Protein AF-A0A7S1GFR8-F1 (afdb_monomer_lite)

pLDDT: mean 93.02, std 10.84, range [37.53, 98.62]

Secondary structure (DSSP, 8-state):
----EETT--TTPEE--TTTS-HHHHHHHHTTT-SEEEE----SSSTTHHHHHHHHHHHHHHHHHTT-SEEEE----HHHHHHHTT-HHHHHHHHHHHHHHHHHHHHH---S--

Organism: Cyclophora tenuis (NCBI:txid216820)

Foldseek 3Di:
DDAAEDCCCPPNHHHDNQVPDQLQQVLLVRLQVPQEEEDPFADFQDPCRLSRLLSLLSSLNNNLNNVHQYYHYDADDPVVLVVCVVPPRCPSNNNSRVNNVVSNCVSHVPPDDD

Radius of gyration: 14.51 Å; chains: 1; bounding box: 37×29×42 Å

InterPro domains:
  IPR016040 NAD(P)-binding domain [PF13460] (21-103)
  IPR036291 NAD(P)-binding domain superfamily [SSF51735] (2-107)

Sequence (114 aa):
DVVATSRDGRDGTVAFDVTKVNVASTVQDLAKDCSAVVSTIGTIGTPEDTTINGASALAANGAKAAGVKHFVYISVAPEVREWAKDFEFLQNYMEGKVFSEKSIATYFSGGSDD

Structure (mmCIF, N/CA/C/O backbone):
data_AF-A0A7S1GFR8-F1
#
_entry.id   AF-A0A7S1GFR8-F1
#
loop_
_atom_site.group_PDB
_atom_site.id
_atom_site.type_symbol
_atom_site.label_atom_id
_atom_site.label_alt_id
_atom_site.label_comp_id
_atom_site.label_asym_id
_atom_site.label_entity_id
_atom_site.label_seq_id
_atom_site.pdbx_PDB_ins_code
_atom_site.Cartn_x
_atom_site.Cartn_y
_atom_site.Cartn_z
_atom_site.occupancy
_atom_site.B_iso_or_equiv
_atom_site.auth_seq_id
_atom_site.auth_comp_id
_atom_site.auth_asym_id
_atom_site.auth_atom_id
_atom_site.pdbx_PDB_model_num
ATOM 1 N N . ASP A 1 1 ? -18.311 -4.658 8.843 1.00 78.19 1 ASP A N 1
ATOM 2 C CA . ASP A 1 1 ? -18.473 -4.014 7.526 1.00 78.19 1 ASP A CA 1
ATOM 3 C C . ASP A 1 1 ? -17.236 -4.191 6.670 1.00 78.19 1 ASP A C 1
ATOM 5 O O . ASP A 1 1 ? -16.179 -4.514 7.202 1.00 78.19 1 ASP A O 1
ATOM 9 N N . VAL A 1 2 ? -17.387 -4.056 5.352 1.00 91.81 2 VAL A N 1
ATOM 10 C CA . VAL A 1 2 ? -16.293 -4.170 4.380 1.00 91.81 2 VAL A CA 1
ATOM 11 C C . VAL A 1 2 ? -16.133 -2.826 3.686 1.00 91.81 2 VAL A C 1
ATOM 13 O O . VAL A 1 2 ? -17.089 -2.314 3.109 1.00 91.81 2 VAL A O 1
ATOM 16 N N . VAL A 1 3 ? -14.917 -2.283 3.720 1.00 96.44 3 VAL A N 1
ATOM 17 C CA . VAL A 1 3 ? -14.517 -1.119 2.926 1.00 96.44 3 VAL A CA 1
ATOM 18 C C . VAL A 1 3 ? -13.611 -1.618 1.810 1.00 96.44 3 VAL A C 1
ATOM 20 O O . VAL A 1 3 ? -12.585 -2.243 2.069 1.00 96.44 3 VAL A O 1
ATOM 23 N N . ALA A 1 4 ? -13.996 -1.359 0.565 1.00 96.94 4 ALA A N 1
ATOM 24 C CA . ALA A 1 4 ? -13.203 -1.704 -0.605 1.00 96.94 4 ALA A CA 1
ATOM 25 C C . ALA A 1 4 ? -12.751 -0.427 -1.314 1.00 96.94 4 ALA A C 1
ATOM 27 O O . ALA A 1 4 ? -13.504 0.546 -1.389 1.00 96.94 4 ALA A O 1
ATOM 28 N N . THR A 1 5 ? -11.531 -0.434 -1.844 1.00 97.19 5 THR A N 1
ATOM 29 C CA . THR A 1 5 ? -10.960 0.697 -2.576 1.00 97.19 5 THR A CA 1
ATOM 30 C C . THR A 1 5 ? -10.493 0.273 -3.964 1.00 97.19 5 THR A C 1
ATOM 32 O O . THR A 1 5 ? -10.167 -0.888 -4.208 1.00 97.19 5 THR A O 1
ATOM 35 N N . SER A 1 6 ? -10.468 1.222 -4.893 1.00 95.94 6 SER A N 1
ATOM 36 C CA . SER A 1 6 ? -9.800 1.088 -6.190 1.00 95.94 6 SER A CA 1
ATOM 37 C C . SER A 1 6 ? -9.229 2.442 -6.591 1.00 95.94 6 SER A C 1
ATOM 39 O O . SER A 1 6 ? -9.616 3.462 -6.022 1.00 95.94 6 SER A O 1
ATOM 41 N N . ARG A 1 7 ? -8.320 2.483 -7.572 1.00 95.31 7 ARG A N 1
ATOM 42 C CA . ARG A 1 7 ? -7.642 3.730 -7.968 1.00 95.31 7 ARG A CA 1
ATOM 43 C C . ARG A 1 7 ? -8.621 4.884 -8.217 1.00 95.31 7 ARG A C 1
ATOM 45 O O . ARG A 1 7 ? -8.363 6.003 -7.796 1.00 95.31 7 ARG A O 1
ATOM 52 N N . ASP A 1 8 ? -9.738 4.612 -8.883 1.00 95.38 8 ASP A N 1
ATOM 53 C CA . ASP A 1 8 ? -10.724 5.612 -9.300 1.00 95.38 8 ASP A CA 1
ATOM 54 C C . ASP A 1 8 ? -12.148 5.367 -8.772 1.00 95.38 8 ASP A C 1
ATOM 56 O O . ASP A 1 8 ? -13.074 6.058 -9.189 1.00 95.38 8 ASP A O 1
ATOM 60 N N . GLY A 1 9 ? -12.328 4.447 -7.819 1.00 93.19 9 GLY A N 1
ATOM 61 C CA . GLY A 1 9 ? -13.595 4.269 -7.098 1.00 93.19 9 GLY A CA 1
ATOM 62 C C . GLY A 1 9 ? -14.701 3.578 -7.904 1.00 93.19 9 GLY A C 1
ATOM 63 O O . GLY A 1 9 ? -15.866 3.964 -7.828 1.00 93.19 9 GLY A O 1
ATOM 64 N N . ARG A 1 10 ? -14.353 2.576 -8.718 1.00 91.56 10 ARG A N 1
ATOM 65 C CA . ARG A 1 10 ? -15.322 1.810 -9.526 1.00 91.56 10 ARG A CA 1
ATOM 66 C C . ARG A 1 10 ? -16.037 0.734 -8.715 1.00 91.56 10 ARG A C 1
ATOM 68 O O . ARG A 1 10 ? -15.550 0.318 -7.668 1.00 91.56 10 ARG A O 1
ATOM 75 N N . ASP A 1 11 ? -17.189 0.288 -9.208 1.00 91.31 11 ASP A N 1
ATOM 76 C CA . ASP A 1 11 ? -17.927 -0.876 -8.692 1.00 91.31 11 ASP A CA 1
ATOM 77 C C . ASP A 1 11 ? -18.224 -0.818 -7.181 1.00 91.31 11 ASP A C 1
ATOM 79 O O . ASP A 1 11 ? -18.135 -1.811 -6.464 1.00 91.31 11 ASP A O 1
ATOM 83 N N . GLY A 1 12 ? -18.571 0.376 -6.684 1.00 91.12 12 GLY A N 1
ATOM 84 C CA . GLY A 1 12 ? -18.917 0.597 -5.276 1.00 91.12 12 GLY A CA 1
ATOM 85 C C . GLY A 1 12 ? -17.717 0.732 -4.333 1.00 91.12 12 GLY A C 1
ATOM 86 O O . GLY A 1 12 ? -17.901 0.753 -3.118 1.00 91.12 12 GLY A O 1
ATOM 87 N N . THR A 1 13 ? -16.499 0.836 -4.869 1.00 96.38 13 THR A N 1
ATOM 88 C CA . THR A 1 13 ? -15.288 1.081 -4.077 1.00 96.38 13 THR A CA 1
ATOM 89 C C . THR A 1 13 ? -15.042 2.572 -3.838 1.00 96.38 13 THR A C 1
ATOM 91 O O . THR A 1 13 ? -15.434 3.429 -4.628 1.00 96.38 13 THR A O 1
ATOM 94 N N . VAL A 1 14 ? -14.339 2.897 -2.755 1.00 96.81 14 VAL A N 1
ATOM 95 C CA . VAL A 1 14 ? -13.835 4.250 -2.497 1.00 96.81 14 VAL A CA 1
ATOM 96 C C . VAL A 1 14 ? -12.616 4.518 -3.385 1.00 96.81 14 VAL A C 1
ATOM 98 O O . VAL A 1 14 ? -11.720 3.677 -3.492 1.00 96.81 14 VAL A O 1
ATOM 101 N N . ALA A 1 15 ? -12.563 5.692 -4.018 1.00 97.62 15 ALA A N 1
ATOM 102 C CA . ALA A 1 15 ? -11.410 6.097 -4.817 1.00 97.62 15 ALA A CA 1
ATOM 103 C C . ALA A 1 15 ? -10.159 6.271 -3.940 1.00 97.62 15 ALA A C 1
ATOM 105 O O . ALA A 1 15 ? -10.175 6.991 -2.942 1.00 97.62 15 ALA A O 1
ATOM 106 N N . PHE A 1 16 ? -9.072 5.615 -4.332 1.00 97.75 16 PHE A N 1
ATOM 107 C CA . PHE A 1 16 ? -7.815 5.571 -3.599 1.00 97.75 16 PHE A CA 1
ATOM 108 C C . PHE A 1 16 ? -6.635 5.497 -4.571 1.00 97.75 16 PHE A C 1
ATOM 110 O O . PHE A 1 16 ? -6.072 4.434 -4.843 1.00 97.75 16 PHE A O 1
ATOM 117 N N . ASP A 1 17 ? -6.277 6.652 -5.128 1.00 97.38 17 ASP A N 1
ATOM 118 C CA . ASP A 1 17 ? -5.102 6.789 -5.981 1.00 97.38 17 ASP A CA 1
ATOM 119 C C . ASP A 1 17 ? -3.873 7.102 -5.126 1.00 97.38 17 ASP A C 1
ATOM 121 O O . ASP A 1 17 ? -3.677 8.231 -4.670 1.00 97.38 17 ASP A O 1
ATOM 125 N N . VAL A 1 18 ? -3.044 6.085 -4.896 1.00 97.62 18 VAL A N 1
ATOM 126 C CA . VAL A 1 18 ? -1.868 6.156 -4.016 1.00 97.62 18 VAL A CA 1
ATOM 127 C C . VAL A 1 18 ? -0.817 7.176 -4.458 1.00 97.62 18 VAL A C 1
ATOM 129 O O . VAL A 1 18 ? 0.038 7.537 -3.657 1.00 97.62 18 VAL A O 1
ATOM 132 N N . THR A 1 19 ? -0.877 7.662 -5.701 1.00 96.56 19 THR A N 1
ATOM 133 C CA . THR A 1 19 ? 0.018 8.719 -6.199 1.00 96.56 19 THR A CA 1
ATOM 134 C C . THR A 1 19 ? -0.501 10.128 -5.898 1.00 96.56 19 THR A C 1
ATOM 136 O O . THR A 1 19 ? 0.230 11.102 -6.060 1.00 96.56 19 THR A O 1
ATOM 139 N N . LYS A 1 20 ? -1.756 10.257 -5.445 1.00 97.06 20 LYS A N 1
ATOM 140 C CA . LYS A 1 20 ? -2.439 11.546 -5.233 1.00 97.06 20 LYS A CA 1
ATOM 141 C C . LYS A 1 20 ? -2.879 11.792 -3.797 1.00 97.06 20 LYS A C 1
ATOM 143 O O . LYS A 1 20 ? -3.228 12.921 -3.460 1.00 97.06 20 LYS A O 1
ATOM 148 N N . VAL A 1 21 ? -2.901 10.758 -2.961 1.00 96.81 21 VAL A N 1
ATOM 149 C CA . VAL A 1 21 ? -3.367 10.846 -1.571 1.00 96.81 21 VAL A CA 1
ATOM 150 C C . VAL A 1 21 ? -2.230 10.622 -0.583 1.00 96.81 21 VAL A C 1
ATOM 152 O O . VAL A 1 21 ? -1.223 9.986 -0.891 1.00 96.81 21 VAL A O 1
ATOM 155 N N . ASN A 1 22 ? -2.417 11.084 0.654 1.00 98.06 22 ASN A N 1
ATOM 156 C CA . ASN A 1 22 ? -1.586 10.636 1.764 1.00 98.06 22 ASN A CA 1
ATOM 157 C C . ASN A 1 22 ? -2.054 9.242 2.205 1.00 98.06 22 ASN A C 1
ATOM 159 O O . ASN A 1 22 ? -2.996 9.094 2.980 1.00 98.06 22 ASN A O 1
ATOM 163 N N . VAL A 1 23 ? -1.381 8.218 1.679 1.00 98.44 23 VAL A N 1
ATOM 164 C CA . VAL A 1 23 ? -1.735 6.803 1.852 1.00 98.44 23 VAL A CA 1
ATOM 165 C C . VAL A 1 23 ? -1.927 6.430 3.325 1.00 98.44 23 VAL A C 1
ATOM 167 O O . VAL A 1 23 ? -2.922 5.796 3.662 1.00 98.44 23 VAL A O 1
ATOM 170 N N . ALA A 1 24 ? -1.018 6.844 4.213 1.00 98.50 24 ALA A N 1
ATOM 171 C CA . ALA A 1 24 ? -1.074 6.455 5.620 1.00 98.50 24 ALA A CA 1
ATOM 172 C C . ALA A 1 24 ? -2.285 7.064 6.341 1.00 98.50 24 ALA A C 1
ATOM 174 O O . ALA A 1 24 ? -3.041 6.328 6.972 1.00 98.50 24 ALA A O 1
ATOM 175 N N . SER A 1 25 ? -2.513 8.377 6.218 1.00 98.56 25 SER A N 1
ATOM 176 C CA . SER A 1 25 ? -3.653 9.022 6.886 1.00 98.56 25 SER A CA 1
ATOM 177 C C . SER A 1 25 ? -4.987 8.554 6.307 1.00 98.56 25 SER A C 1
ATOM 179 O O . SER A 1 25 ? -5.920 8.272 7.051 1.00 98.56 25 SER A O 1
ATOM 181 N N . THR A 1 26 ? -5.073 8.401 4.982 1.00 98.44 26 THR A N 1
ATOM 182 C CA . THR A 1 26 ? -6.296 7.921 4.333 1.00 98.44 26 THR A CA 1
ATOM 183 C C . THR A 1 26 ? -6.623 6.487 4.749 1.00 98.44 26 THR A C 1
ATOM 185 O O . THR A 1 26 ? -7.776 6.197 5.053 1.00 98.44 26 THR A O 1
ATOM 188 N N . VAL A 1 27 ? -5.632 5.590 4.823 1.00 98.44 27 VAL A N 1
ATOM 189 C CA . VAL A 1 27 ? -5.869 4.217 5.299 1.00 98.44 27 VAL A CA 1
ATOM 190 C C . VAL A 1 27 ? -6.196 4.193 6.787 1.00 98.44 27 VAL A C 1
ATOM 192 O O . VAL A 1 27 ? -7.068 3.427 7.176 1.00 98.44 27 VAL A O 1
ATOM 195 N N . GLN A 1 28 ? -5.571 5.037 7.610 1.00 98.56 28 GLN A N 1
ATOM 196 C CA . GLN A 1 28 ? -5.923 5.133 9.027 1.00 98.56 28 GLN A CA 1
ATOM 197 C C . GLN A 1 28 ? -7.408 5.472 9.216 1.00 98.56 28 GLN A C 1
ATOM 199 O O . GLN A 1 28 ? -8.076 4.870 10.053 1.00 98.56 28 GLN A O 1
ATOM 204 N N . ASP A 1 29 ? -7.936 6.407 8.425 1.00 98.19 29 ASP A N 1
ATOM 205 C CA . ASP A 1 29 ? -9.346 6.781 8.488 1.00 98.19 29 ASP A CA 1
ATOM 206 C C . ASP A 1 29 ? -10.277 5.689 7.951 1.00 98.19 29 ASP A C 1
ATOM 208 O O . ASP A 1 29 ? -11.278 5.378 8.595 1.00 98.19 29 ASP A O 1
ATOM 212 N N . LEU A 1 30 ? -9.949 5.089 6.802 1.00 97.81 30 LEU A N 1
ATOM 213 C CA . LEU A 1 30 ? -10.765 4.039 6.178 1.00 97.81 30 LEU A CA 1
ATOM 214 C C . LEU A 1 30 ? -10.767 2.728 6.971 1.00 97.81 30 LEU A C 1
ATOM 216 O O . LEU A 1 30 ? -11.736 1.979 6.908 1.00 97.81 30 LEU A O 1
ATOM 220 N N . ALA A 1 31 ? -9.683 2.442 7.692 1.00 97.88 31 ALA A N 1
ATOM 221 C CA . ALA A 1 31 ? -9.513 1.214 8.455 1.00 97.88 31 ALA A CA 1
ATOM 222 C C . ALA A 1 31 ? -10.009 1.324 9.905 1.00 97.88 31 ALA A C 1
ATOM 224 O O . ALA A 1 31 ? -9.814 0.384 10.679 1.00 97.88 31 ALA A O 1
ATOM 225 N N . LYS A 1 32 ? -10.652 2.439 10.288 1.00 96.00 32 LYS A N 1
ATOM 226 C CA . LYS A 1 32 ? -11.342 2.539 11.581 1.00 96.00 32 LYS A CA 1
ATOM 227 C C . LYS A 1 32 ? -12.312 1.367 11.721 1.00 96.00 32 LYS A C 1
ATOM 229 O O . LYS A 1 32 ? -13.022 1.019 10.781 1.00 96.00 32 LYS A O 1
ATOM 234 N N 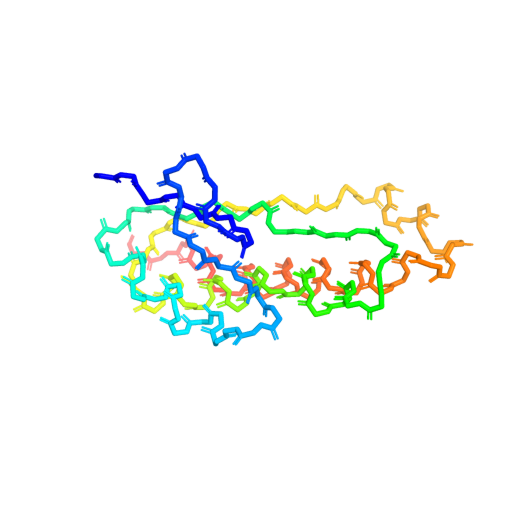. ASP A 1 33 ? -12.262 0.716 12.878 1.00 96.00 33 ASP A N 1
ATOM 235 C CA . ASP A 1 33 ? -13.077 -0.454 13.229 1.00 96.00 33 ASP A CA 1
ATOM 236 C C . ASP A 1 33 ? -12.850 -1.711 12.357 1.00 96.00 33 ASP A C 1
ATOM 238 O O . ASP A 1 33 ? -13.543 -2.722 12.508 1.00 96.00 33 ASP A O 1
ATOM 242 N N . CYS A 1 34 ? -11.840 -1.709 11.480 1.00 97.75 34 CYS A N 1
ATOM 243 C CA . CYS A 1 34 ? -11.471 -2.885 10.699 1.00 97.75 34 CYS A CA 1
ATOM 244 C C . CYS A 1 34 ? -10.603 -3.845 11.521 1.00 97.75 34 CYS A C 1
ATOM 246 O O . CYS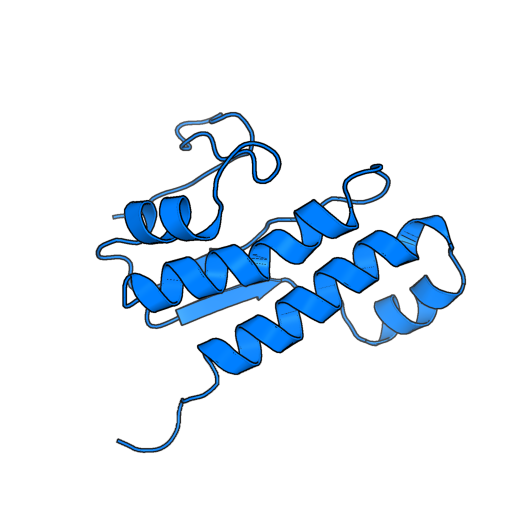 A 1 34 ? -9.612 -3.472 12.144 1.00 97.75 34 CYS A O 1
ATOM 248 N N . SER A 1 35 ? -10.927 -5.138 11.461 1.00 97.12 35 SER A N 1
ATOM 249 C CA . SER A 1 35 ? -10.091 -6.182 12.076 1.00 97.12 35 SER A CA 1
ATOM 250 C C . SER A 1 35 ? -8.864 -6.531 11.228 1.00 97.12 35 SER A C 1
ATOM 252 O O . SER A 1 35 ? -7.844 -6.976 11.761 1.00 97.12 35 SER A O 1
ATOM 254 N N . ALA A 1 36 ? -8.962 -6.330 9.912 1.00 97.75 36 ALA A N 1
ATOM 255 C CA . ALA A 1 36 ? -7.919 -6.653 8.953 1.00 97.75 36 ALA A CA 1
ATOM 256 C C . ALA A 1 36 ? -7.905 -5.668 7.777 1.00 97.75 36 ALA A C 1
ATOM 258 O O . ALA A 1 36 ? -8.946 -5.126 7.410 1.00 97.75 36 ALA A O 1
ATOM 259 N N . VAL A 1 37 ? -6.738 -5.500 7.155 1.00 98.38 37 VAL A N 1
ATOM 260 C CA . VAL A 1 37 ? -6.562 -4.812 5.867 1.00 98.38 37 VAL A CA 1
ATOM 261 C C . VAL A 1 37 ? -5.839 -5.751 4.908 1.00 98.38 37 VAL A C 1
ATOM 263 O O . VAL A 1 37 ? -4.852 -6.383 5.279 1.00 98.38 37 VAL A O 1
ATOM 266 N N . VAL A 1 38 ? -6.326 -5.844 3.670 1.00 98.12 38 VAL A N 1
ATOM 267 C CA . VAL A 1 38 ? -5.712 -6.645 2.604 1.00 98.12 38 VAL A CA 1
ATOM 268 C C . VAL A 1 38 ? -5.210 -5.697 1.522 1.00 98.12 38 VAL A C 1
ATOM 270 O O . VAL A 1 38 ? -6.010 -5.028 0.874 1.00 98.12 38 VAL A O 1
ATOM 273 N N . SER A 1 39 ? -3.893 -5.628 1.324 1.00 97.75 39 SER A N 1
ATOM 274 C CA . SER A 1 39 ? -3.298 -4.805 0.271 1.00 97.75 39 SER A CA 1
ATOM 275 C C . SER A 1 39 ? -3.026 -5.623 -0.986 1.00 97.75 39 SER A C 1
ATOM 277 O O . SER A 1 39 ? -2.202 -6.542 -0.992 1.00 97.75 39 SER A O 1
ATOM 279 N N . THR A 1 40 ? -3.685 -5.225 -2.072 1.00 96.12 40 THR A N 1
ATOM 280 C CA . THR A 1 40 ? -3.453 -5.707 -3.442 1.00 96.12 40 THR A CA 1
ATOM 281 C C . THR A 1 40 ? -2.796 -4.635 -4.319 1.00 96.12 40 THR A C 1
ATOM 283 O O . THR A 1 40 ? -2.785 -4.752 -5.543 1.00 96.12 40 THR A O 1
ATOM 286 N N . ILE A 1 41 ? -2.245 -3.579 -3.710 1.00 96.75 41 ILE A N 1
ATOM 287 C CA . ILE A 1 41 ? -1.645 -2.456 -4.432 1.00 96.75 41 ILE A CA 1
ATOM 288 C C . ILE A 1 41 ? -0.403 -2.937 -5.192 1.00 96.75 41 ILE A C 1
ATOM 290 O O . ILE A 1 41 ? 0.516 -3.544 -4.627 1.00 96.75 41 ILE A O 1
ATOM 294 N N . GLY A 1 42 ? -0.366 -2.631 -6.484 1.00 95.88 42 GLY A N 1
ATOM 295 C CA . GLY A 1 42 ? 0.789 -2.880 -7.325 1.00 95.88 42 GLY A CA 1
ATOM 296 C C . GLY A 1 42 ? 0.578 -2.408 -8.753 1.00 95.88 42 GLY A C 1
ATOM 297 O O . GLY A 1 42 ? -0.547 -2.213 -9.211 1.00 95.88 42 GLY A O 1
ATOM 298 N N . THR A 1 43 ? 1.691 -2.229 -9.446 1.00 95.38 43 THR A N 1
ATOM 299 C CA . THR A 1 43 ? 1.757 -1.973 -10.887 1.00 95.38 43 THR A CA 1
ATOM 300 C C . THR A 1 43 ? 3.082 -2.501 -11.417 1.00 95.38 43 THR A C 1
ATOM 302 O O . THR A 1 43 ? 4.004 -2.718 -10.632 1.00 95.38 43 THR A O 1
ATOM 305 N N . ILE A 1 44 ? 3.157 -2.741 -12.722 1.00 93.50 44 ILE A N 1
ATOM 306 C CA . ILE A 1 44 ? 4.379 -3.150 -13.409 1.00 93.50 44 ILE A CA 1
ATOM 307 C C . ILE A 1 44 ? 4.477 -2.353 -14.707 1.00 93.50 44 ILE A C 1
ATOM 309 O O . ILE A 1 44 ? 3.509 -2.284 -15.468 1.00 93.50 44 ILE A O 1
ATOM 313 N N . GLY A 1 45 ? 5.661 -1.815 -14.983 1.00 90.12 45 GLY A N 1
ATOM 314 C CA . GLY A 1 45 ? 5.986 -1.154 -16.239 1.00 90.12 45 GLY A CA 1
ATOM 315 C C . GLY A 1 45 ? 5.533 0.301 -16.308 1.00 90.12 45 GLY A C 1
ATOM 316 O O . GLY A 1 45 ? 5.349 0.814 -17.413 1.00 90.12 45 GLY A O 1
ATOM 317 N N . THR A 1 46 ? 5.340 0.975 -15.169 1.00 92.12 46 THR A N 1
ATOM 318 C CA . THR A 1 46 ? 5.042 2.414 -15.144 1.00 92.12 46 THR A CA 1
ATOM 319 C C . THR A 1 46 ? 6.190 3.218 -14.528 1.00 92.12 46 THR A C 1
ATOM 321 O O . THR A 1 46 ? 6.957 2.698 -13.715 1.00 92.12 46 THR A O 1
ATOM 324 N N . PRO A 1 47 ? 6.306 4.521 -14.854 1.00 93.19 47 PRO A N 1
ATOM 325 C CA . PRO A 1 47 ? 7.283 5.403 -14.208 1.00 93.19 47 PRO A CA 1
ATOM 326 C C . PRO A 1 47 ? 7.104 5.533 -12.686 1.00 93.19 47 PRO A C 1
ATOM 328 O O . PRO A 1 47 ? 8.006 5.997 -11.997 1.00 93.19 47 PRO A O 1
ATOM 331 N N . GLU A 1 48 ? 5.944 5.139 -12.161 1.00 95.25 48 GLU A N 1
ATOM 332 C CA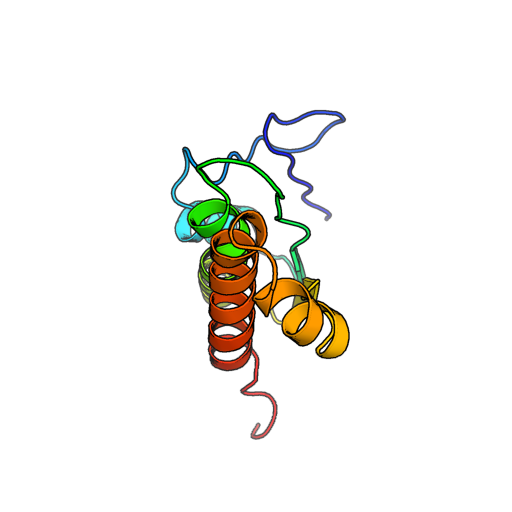 . GLU A 1 48 ? 5.550 5.280 -10.756 1.00 95.25 48 GLU A CA 1
ATOM 333 C C . GLU A 1 48 ? 5.688 3.956 -9.983 1.00 95.25 48 GLU A C 1
ATOM 335 O O . GLU A 1 48 ? 5.256 3.871 -8.831 1.00 95.25 48 GLU A O 1
ATOM 340 N N . ASP A 1 49 ? 6.274 2.918 -10.597 1.00 95.81 49 ASP A N 1
ATOM 341 C CA . ASP A 1 49 ? 6.347 1.565 -10.037 1.00 95.81 49 ASP A CA 1
ATOM 342 C C . ASP A 1 49 ? 6.922 1.546 -8.612 1.00 95.81 49 ASP A C 1
ATOM 344 O O . ASP A 1 49 ? 6.328 0.911 -7.737 1.00 95.81 49 ASP A O 1
ATOM 348 N N . THR A 1 50 ? 8.013 2.270 -8.333 1.00 95.50 50 THR A N 1
ATOM 349 C CA . THR A 1 50 ? 8.595 2.327 -6.979 1.00 95.50 50 THR A CA 1
ATOM 350 C C . THR A 1 50 ? 7.590 2.883 -5.969 1.00 95.50 50 THR A C 1
ATOM 352 O O . THR A 1 50 ? 7.353 2.279 -4.921 1.00 95.50 50 THR A O 1
ATOM 355 N N . THR A 1 51 ? 6.946 4.007 -6.296 1.00 96.38 51 THR A N 1
ATOM 356 C CA . THR A 1 51 ? 5.975 4.679 -5.421 1.00 96.38 51 THR A CA 1
ATOM 357 C C . THR A 1 51 ? 4.752 3.806 -5.163 1.00 96.38 51 THR A C 1
ATOM 359 O O . THR A 1 51 ? 4.365 3.610 -4.011 1.00 96.38 51 THR A O 1
ATOM 362 N N . ILE A 1 52 ? 4.151 3.247 -6.214 1.00 97.69 52 ILE A N 1
ATOM 363 C CA . ILE A 1 52 ? 2.917 2.466 -6.089 1.00 97.69 52 ILE A CA 1
ATOM 364 C C . ILE A 1 52 ? 3.184 1.150 -5.354 1.00 97.69 52 ILE A C 1
ATOM 366 O O . ILE A 1 52 ? 2.443 0.797 -4.438 1.00 97.69 52 ILE A O 1
ATOM 370 N N . ASN A 1 53 ? 4.258 0.430 -5.689 1.00 97.56 53 ASN A N 1
ATOM 371 C CA . ASN A 1 53 ? 4.564 -0.840 -5.023 1.00 97.56 53 ASN A CA 1
ATOM 372 C C . ASN A 1 53 ? 5.083 -0.643 -3.589 1.00 97.56 53 ASN A C 1
ATOM 374 O O . ASN A 1 53 ? 4.917 -1.534 -2.754 1.00 97.56 53 ASN A O 1
ATOM 378 N N . GLY A 1 54 ? 5.636 0.533 -3.274 1.00 97.81 54 GLY A N 1
ATOM 379 C CA . GLY A 1 54 ? 5.979 0.950 -1.914 1.00 97.81 54 GLY A CA 1
ATOM 380 C C . GLY A 1 54 ? 4.785 1.417 -1.069 1.00 97.81 54 GLY A C 1
ATOM 381 O O . GLY A 1 54 ? 4.868 1.433 0.159 1.00 97.81 54 GLY A O 1
ATOM 382 N N . ALA A 1 55 ? 3.647 1.756 -1.685 1.00 98.38 55 ALA A N 1
ATOM 383 C CA . ALA A 1 55 ? 2.485 2.289 -0.970 1.00 98.38 55 ALA A CA 1
ATOM 384 C C . ALA A 1 55 ? 1.873 1.292 0.031 1.00 98.38 55 ALA A C 1
ATOM 386 O O . ALA A 1 55 ? 1.243 1.710 1.001 1.00 98.38 55 ALA A O 1
ATOM 387 N N . SER A 1 56 ? 2.099 -0.017 -0.138 1.00 98.38 56 SER A N 1
ATOM 388 C CA . SER A 1 56 ? 1.653 -1.014 0.847 1.00 98.38 56 SER A CA 1
ATOM 389 C C . SER A 1 56 ? 2.327 -0.831 2.214 1.00 98.38 56 SER A C 1
ATOM 391 O O . SER A 1 56 ? 1.672 -1.055 3.228 1.00 98.38 56 SER A O 1
ATOM 393 N N . ALA A 1 57 ? 3.579 -0.355 2.268 1.00 98.38 57 ALA A N 1
ATOM 394 C CA . ALA A 1 57 ? 4.236 0.024 3.523 1.00 98.38 57 ALA A CA 1
ATOM 395 C C . ALA A 1 57 ? 3.470 1.139 4.250 1.00 98.38 57 ALA A C 1
ATOM 397 O O . ALA A 1 57 ? 3.207 1.062 5.449 1.00 98.38 57 ALA A O 1
ATOM 398 N N . LEU A 1 58 ? 3.095 2.184 3.506 1.00 98.56 58 LEU A N 1
ATOM 399 C CA . LEU A 1 58 ? 2.397 3.350 4.045 1.00 98.56 58 LEU A CA 1
ATOM 400 C C . LEU A 1 58 ? 0.973 2.987 4.476 1.00 98.56 58 LEU A C 1
ATOM 402 O O . LEU A 1 58 ? 0.520 3.423 5.532 1.00 98.56 58 LEU A O 1
ATOM 406 N N . ALA A 1 59 ? 0.296 2.142 3.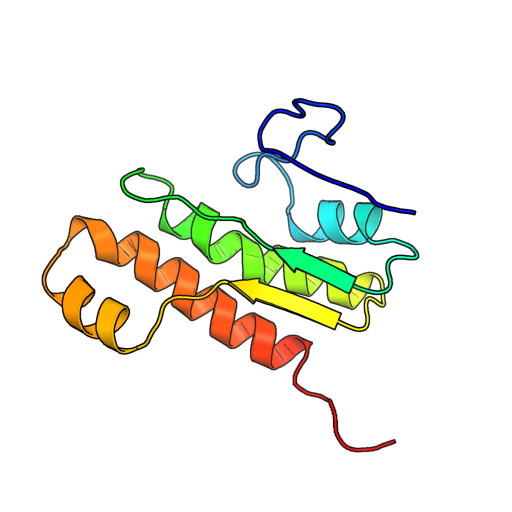696 1.00 98.62 59 ALA A N 1
ATOM 407 C CA . ALA A 1 59 ? -1.005 1.592 4.051 1.00 98.62 59 ALA A CA 1
ATOM 408 C C . ALA A 1 59 ? -0.926 0.766 5.342 1.00 98.62 59 ALA A C 1
ATOM 410 O O . ALA A 1 59 ? -1.770 0.920 6.218 1.00 98.62 59 ALA A O 1
ATOM 411 N N . ALA A 1 60 ? 0.112 -0.056 5.502 1.00 98.44 60 ALA A N 1
ATOM 412 C CA . ALA A 1 60 ? 0.331 -0.826 6.721 1.00 98.44 60 ALA A CA 1
ATOM 413 C C . ALA A 1 60 ? 0.587 0.065 7.939 1.00 98.44 60 ALA A C 1
ATOM 415 O O . ALA A 1 60 ? 0.017 -0.183 8.999 1.00 98.44 60 ALA A O 1
ATOM 416 N N . ASN A 1 61 ? 1.368 1.136 7.784 1.00 98.44 61 ASN A N 1
ATOM 417 C CA . ASN A 1 61 ? 1.554 2.128 8.841 1.00 98.44 61 ASN A CA 1
ATOM 418 C C . ASN A 1 61 ? 0.213 2.762 9.264 1.00 98.44 61 ASN A C 1
ATOM 420 O O . ASN A 1 61 ? -0.120 2.786 10.447 1.00 98.44 61 ASN A O 1
ATOM 424 N N . GLY A 1 62 ? -0.596 3.205 8.294 1.00 98.50 62 GLY A N 1
ATOM 425 C CA . GLY A 1 62 ? -1.933 3.751 8.549 1.00 98.50 62 GLY A CA 1
ATOM 426 C C . GLY A 1 62 ? -2.870 2.752 9.234 1.00 98.50 62 GLY A C 1
ATOM 427 O O . GLY A 1 62 ? -3.508 3.075 10.233 1.00 98.50 62 GLY A O 1
ATOM 428 N N . ALA A 1 63 ? -2.899 1.509 8.750 1.00 98.25 63 ALA A N 1
ATOM 429 C CA . ALA A 1 63 ? -3.696 0.431 9.328 1.00 98.25 63 ALA A CA 1
ATOM 430 C C . ALA A 1 63 ? -3.277 0.126 10.775 1.00 98.25 63 ALA A C 1
ATOM 432 O O . ALA A 1 63 ? -4.127 -0.014 11.654 1.00 98.25 63 ALA A O 1
ATOM 433 N N . LYS A 1 64 ? -1.968 0.080 11.052 1.00 97.94 64 LYS A N 1
ATOM 434 C CA . LYS A 1 64 ? -1.448 -0.110 12.410 1.00 97.94 64 LYS A CA 1
ATOM 435 C C . LYS A 1 64 ? -1.892 1.024 13.334 1.00 97.94 64 LYS A C 1
ATOM 437 O O . LYS A 1 64 ? -2.345 0.754 14.443 1.00 97.94 64 LYS A O 1
ATOM 442 N N . ALA A 1 65 ? -1.818 2.270 12.865 1.00 98.00 65 ALA A N 1
ATOM 443 C CA . ALA A 1 65 ? -2.279 3.442 13.607 1.00 98.00 65 ALA A CA 1
ATOM 444 C C . ALA A 1 65 ? -3.803 3.457 13.844 1.00 98.00 65 ALA A C 1
ATOM 446 O O . ALA A 1 65 ? -4.262 4.054 14.815 1.00 98.00 65 ALA A O 1
ATOM 447 N N . ALA A 1 66 ? -4.587 2.784 12.996 1.00 97.69 66 ALA A N 1
ATOM 448 C CA . ALA A 1 66 ? -6.024 2.575 13.192 1.00 97.69 66 ALA A CA 1
ATOM 449 C C . ALA A 1 66 ? -6.361 1.437 14.176 1.00 97.69 66 ALA A C 1
ATOM 451 O O . ALA A 1 66 ? -7.530 1.228 14.485 1.00 97.69 66 ALA A O 1
ATOM 452 N N . GLY A 1 67 ? -5.363 0.697 14.673 1.00 97.31 67 GLY A N 1
ATOM 453 C CA . GLY A 1 67 ? -5.572 -0.434 15.581 1.00 97.31 67 GLY A CA 1
ATOM 454 C C . GLY A 1 67 ? -5.924 -1.752 14.883 1.00 97.31 67 GLY A C 1
ATOM 455 O O . GLY A 1 67 ? -6.361 -2.696 15.544 1.00 97.31 67 GLY A O 1
ATOM 456 N N . VAL A 1 68 ? -5.715 -1.847 13.565 1.00 97.50 68 VAL A N 1
ATOM 457 C CA . VAL A 1 68 ? -5.9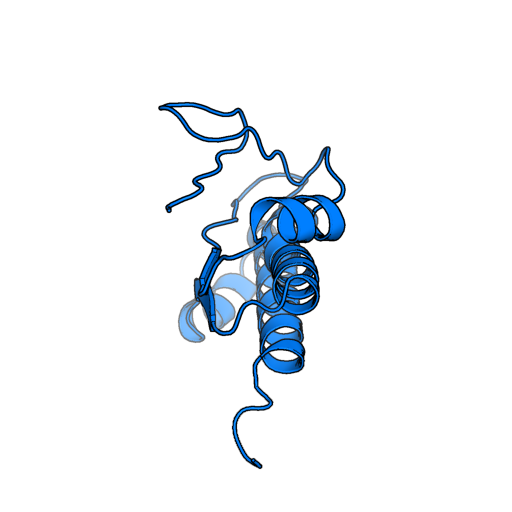22 -3.086 12.803 1.00 97.50 68 VAL A CA 1
ATOM 458 C C . VAL A 1 68 ? -5.002 -4.186 13.339 1.00 97.50 68 VAL A C 1
ATOM 460 O O . VAL A 1 68 ? -3.814 -3.960 13.574 1.00 97.50 68 VAL A O 1
ATOM 463 N N . LYS A 1 69 ? -5.540 -5.400 13.504 1.00 95.81 69 LYS A N 1
ATOM 464 C CA . LYS A 1 69 ? -4.794 -6.548 14.049 1.00 95.81 69 LYS A CA 1
ATOM 465 C C . LYS A 1 69 ? -4.047 -7.342 12.982 1.00 95.81 69 LYS A C 1
ATOM 467 O O . LYS A 1 69 ? -2.975 -7.872 13.256 1.00 95.81 69 LYS A O 1
ATOM 472 N N . HIS A 1 70 ? -4.600 -7.415 11.773 1.00 97.12 70 HIS A N 1
ATOM 473 C CA . HIS A 1 70 ? -4.045 -8.222 10.689 1.00 97.12 70 HIS A CA 1
ATOM 474 C C . HIS A 1 70 ? -3.834 -7.393 9.425 1.00 97.12 70 HIS A C 1
ATOM 476 O O . HIS A 1 70 ? -4.750 -6.731 8.943 1.00 97.12 70 HIS A O 1
ATOM 482 N N . PHE A 1 71 ? -2.641 -7.474 8.845 1.00 97.94 71 PHE A N 1
ATOM 483 C CA . PHE A 1 71 ? -2.349 -6.874 7.550 1.00 97.94 71 PHE A CA 1
ATOM 484 C C . PHE A 1 71 ? -1.892 -7.960 6.582 1.00 97.94 71 PHE A C 1
ATOM 486 O O . PHE A 1 71 ? -0.872 -8.610 6.806 1.00 97.94 71 PHE A O 1
ATOM 493 N N . VAL A 1 72 ? -2.657 -8.173 5.516 1.00 97.62 72 VAL A N 1
ATOM 494 C CA . VAL A 1 72 ? -2.336 -9.147 4.472 1.00 97.62 72 VAL A CA 1
ATOM 495 C C . VAL A 1 72 ? -1.684 -8.414 3.313 1.00 97.62 72 VAL A C 1
ATOM 497 O O . VAL A 1 72 ? -2.231 -7.445 2.786 1.00 97.62 72 VAL A O 1
ATOM 500 N N . TYR A 1 73 ? -0.521 -8.902 2.900 1.00 96.81 73 TYR A N 1
ATOM 501 C CA . TYR A 1 73 ? 0.259 -8.325 1.818 1.00 96.81 73 TYR A CA 1
ATOM 502 C C . TYR A 1 73 ? 0.659 -9.390 0.809 1.00 96.81 73 TYR A C 1
ATOM 504 O O . TYR A 1 73 ? 1.185 -10.442 1.172 1.00 96.81 73 TYR A O 1
ATOM 512 N N . ILE A 1 74 ? 0.426 -9.093 -0.468 1.00 92.62 74 ILE A N 1
ATOM 513 C CA . ILE A 1 74 ? 0.817 -9.957 -1.579 1.00 92.62 74 ILE A CA 1
ATOM 514 C C . ILE A 1 74 ? 2.148 -9.447 -2.139 1.00 92.62 74 ILE A C 1
ATOM 516 O O . ILE A 1 74 ? 2.220 -8.485 -2.918 1.00 92.62 74 ILE A O 1
ATOM 520 N N . SER A 1 75 ? 3.210 -10.101 -1.675 1.00 91.00 75 SER A N 1
ATOM 521 C CA . SER A 1 75 ? 4.588 -9.877 -2.103 1.00 91.00 75 SER A CA 1
ATOM 522 C C . SER A 1 75 ? 4.934 -10.714 -3.342 1.00 91.00 75 SER A C 1
ATOM 524 O O . SER A 1 75 ? 4.083 -11.359 -3.954 1.00 91.00 75 SER A O 1
ATOM 526 N N . VAL A 1 76 ? 6.212 -10.702 -3.706 1.00 90.00 76 VAL A N 1
ATOM 527 C CA . VAL A 1 76 ? 6.782 -11.483 -4.805 1.00 90.00 76 VAL A CA 1
ATOM 528 C C . VAL A 1 76 ? 7.566 -12.666 -4.245 1.00 90.00 76 VAL A C 1
ATOM 530 O O . VAL A 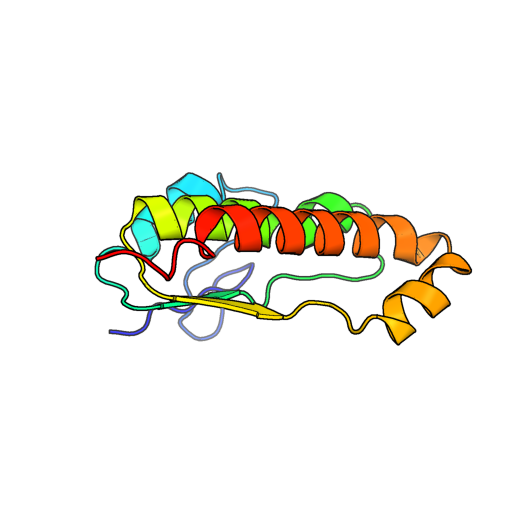1 76 ? 8.358 -12.481 -3.315 1.00 90.00 76 VAL A O 1
ATOM 533 N N . ALA A 1 77 ? 7.373 -13.849 -4.834 1.00 89.62 77 ALA A N 1
ATOM 534 C CA . ALA A 1 77 ? 8.126 -15.057 -4.500 1.00 89.62 77 ALA A CA 1
ATOM 535 C C . ALA A 1 77 ? 9.645 -14.856 -4.712 1.00 89.62 77 ALA A C 1
ATOM 537 O O . ALA A 1 77 ? 10.031 -14.159 -5.657 1.00 89.62 77 ALA A O 1
ATOM 538 N N . PRO A 1 78 ? 10.520 -15.440 -3.871 1.00 89.12 78 PRO A N 1
ATOM 539 C CA . PRO A 1 78 ? 11.971 -15.251 -3.970 1.00 89.12 78 PRO A CA 1
ATOM 540 C C . PRO A 1 78 ? 12.552 -15.543 -5.360 1.00 89.12 78 PRO A C 1
ATOM 542 O O . PRO A 1 78 ? 13.375 -14.777 -5.853 1.00 89.12 78 PRO A O 1
ATOM 545 N N . GLU A 1 79 ? 12.077 -16.592 -6.027 1.00 91.50 79 GLU A N 1
ATOM 546 C CA . GLU A 1 79 ? 12.532 -17.011 -7.357 1.00 91.50 79 GLU A CA 1
ATOM 547 C C . GLU A 1 79 ? 12.233 -15.947 -8.421 1.00 91.50 79 GLU A C 1
ATOM 549 O O . GLU A 1 79 ? 13.043 -15.699 -9.312 1.00 91.50 79 GLU A O 1
ATOM 554 N N . VAL A 1 80 ? 11.092 -15.263 -8.297 1.00 88.19 80 VAL A N 1
ATOM 555 C CA . VAL A 1 80 ? 10.707 -14.172 -9.204 1.00 88.19 80 VAL A CA 1
ATOM 556 C C . VAL A 1 80 ? 11.559 -12.928 -8.950 1.00 88.19 80 VAL A C 1
ATOM 558 O O . VAL A 1 80 ? 11.876 -12.211 -9.895 1.00 88.19 80 VAL A O 1
ATOM 561 N N . ARG A 1 81 ? 11.975 -12.675 -7.701 1.00 89.62 81 ARG A N 1
ATOM 562 C CA . ARG A 1 81 ? 12.911 -11.578 -7.398 1.00 89.62 81 ARG A CA 1
ATOM 563 C C . ARG A 1 81 ? 14.284 -11.837 -7.987 1.00 89.62 81 ARG A C 1
ATOM 565 O O . ARG A 1 81 ? 14.890 -10.905 -8.497 1.00 89.62 81 ARG A O 1
ATOM 572 N N . GLU A 1 82 ? 14.761 -13.076 -7.906 1.00 90.31 82 GLU A N 1
ATOM 573 C CA . GLU A 1 82 ? 16.049 -13.451 -8.483 1.00 90.31 82 GLU A CA 1
ATOM 574 C C . GLU A 1 82 ? 16.032 -13.259 -9.998 1.00 90.31 82 GLU A C 1
ATOM 576 O O . GLU A 1 82 ? 16.875 -12.548 -10.532 1.00 90.31 82 GLU A O 1
ATOM 581 N N . TRP A 1 83 ? 15.007 -13.795 -10.664 1.00 91.19 83 TRP A N 1
ATOM 582 C CA . TRP A 1 83 ? 14.817 -13.640 -12.105 1.00 91.19 83 TRP A CA 1
ATOM 583 C C . TRP A 1 83 ? 14.679 -12.172 -12.540 1.00 91.19 83 TRP A C 1
ATOM 585 O O . TRP A 1 83 ? 15.211 -11.775 -13.572 1.00 91.19 83 TRP A O 1
ATOM 595 N N . ALA A 1 84 ? 14.005 -11.335 -11.747 1.00 90.38 84 ALA A N 1
ATOM 596 C CA . ALA A 1 84 ? 13.796 -9.929 -12.085 1.00 90.38 84 ALA A CA 1
ATOM 597 C C . ALA A 1 84 ? 15.072 -9.073 -12.060 1.00 90.38 84 ALA A C 1
ATOM 599 O O . ALA A 1 84 ? 15.066 -7.989 -12.642 1.00 90.38 84 ALA A O 1
ATOM 600 N N . LYS A 1 85 ? 16.165 -9.537 -11.433 1.00 89.31 85 LYS A N 1
ATOM 601 C CA . LYS A 1 85 ? 17.440 -8.798 -11.404 1.00 89.31 85 LYS A CA 1
ATOM 602 C C . LYS A 1 85 ? 18.012 -8.547 -12.797 1.00 89.31 85 LYS A C 1
ATOM 604 O O . LYS A 1 85 ? 18.685 -7.539 -12.994 1.00 89.31 85 LYS A O 1
ATOM 609 N N . ASP A 1 86 ? 17.705 -9.421 -13.747 1.00 93.81 86 ASP A N 1
ATOM 610 C CA . ASP A 1 86 ? 18.201 -9.329 -15.120 1.00 93.81 86 ASP A CA 1
ATOM 611 C C . ASP A 1 86 ? 17.394 -8.341 -15.984 1.00 93.81 86 ASP A C 1
ATOM 613 O O . ASP A 1 86 ? 17.756 -8.074 -17.130 1.00 93.81 86 ASP A O 1
ATOM 617 N N . PHE A 1 87 ? 16.308 -7.766 -15.451 1.00 92.12 87 PHE A N 1
ATOM 618 C CA . PHE A 1 87 ? 15.404 -6.884 -16.186 1.00 92.12 87 PHE A CA 1
ATOM 619 C C . PHE A 1 87 ? 15.343 -5.499 -15.546 1.00 92.12 87 PHE A C 1
ATOM 621 O O . PHE A 1 87 ? 14.684 -5.290 -14.530 1.00 92.12 87 PHE A O 1
ATOM 628 N N . GLU A 1 88 ? 15.982 -4.518 -16.185 1.00 90.69 88 GLU A N 1
ATOM 629 C CA . GLU A 1 88 ? 16.042 -3.133 -15.694 1.00 90.69 88 GLU A CA 1
ATOM 630 C C . GLU A 1 88 ? 14.649 -2.538 -15.423 1.00 90.69 88 GLU A C 1
ATOM 632 O O . GLU A 1 88 ? 14.428 -1.903 -14.394 1.00 90.69 88 GLU A O 1
ATOM 637 N N . PHE A 1 89 ? 13.667 -2.828 -16.284 1.00 89.00 89 PHE A N 1
ATOM 638 C CA . PHE A 1 89 ? 12.301 -2.320 -16.124 1.00 89.00 89 PHE A CA 1
ATOM 639 C C . PHE A 1 89 ? 11.562 -2.878 -14.891 1.00 89.00 89 PHE A C 1
ATOM 641 O O . PHE A 1 89 ? 10.541 -2.319 -14.503 1.00 89.00 89 PHE A O 1
ATOM 648 N N . LEU A 1 90 ? 12.049 -3.960 -14.268 1.00 93.81 90 LEU A N 1
ATOM 649 C CA . LEU A 1 90 ? 11.463 -4.542 -13.053 1.00 93.81 90 LEU A CA 1
ATOM 650 C C . LEU A 1 90 ? 12.126 -4.049 -11.762 1.00 93.81 90 LEU A C 1
ATOM 652 O O . LEU A 1 90 ? 11.616 -4.338 -10.680 1.00 93.81 90 LEU A O 1
ATOM 656 N N . GLN A 1 91 ? 13.231 -3.306 -11.840 1.00 92.81 91 GLN A N 1
ATOM 657 C CA . GLN A 1 91 ? 13.989 -2.910 -10.649 1.00 92.81 91 GLN A CA 1
ATOM 658 C C . GLN A 1 91 ? 13.163 -2.014 -9.722 1.00 92.81 91 GLN A C 1
ATOM 660 O O . GLN A 1 91 ? 13.045 -2.301 -8.533 1.00 92.81 91 GLN A O 1
ATOM 665 N N . ASN A 1 92 ? 12.492 -1.006 -10.284 1.00 94.31 92 ASN A N 1
ATOM 666 C CA . ASN A 1 92 ? 11.617 -0.089 -9.545 1.00 94.31 92 ASN A CA 1
ATOM 667 C C . ASN A 1 92 ? 10.429 -0.817 -8.892 1.00 94.31 92 ASN A C 1
ATOM 669 O O . ASN A 1 92 ? 10.091 -0.583 -7.730 1.00 94.31 92 ASN A O 1
ATOM 673 N N . TYR A 1 93 ? 9.825 -1.759 -9.623 1.00 94.25 93 TYR A N 1
ATOM 674 C CA . TYR A 1 93 ? 8.787 -2.644 -9.096 1.00 94.25 93 TYR A CA 1
ATOM 675 C C . TYR A 1 93 ? 9.289 -3.446 -7.883 1.00 94.25 93 TYR A C 1
ATOM 677 O O . TYR A 1 93 ? 8.641 -3.460 -6.830 1.00 94.25 93 TYR A O 1
ATOM 685 N N . MET A 1 94 ? 10.460 -4.082 -8.007 1.00 95.50 94 MET A N 1
ATOM 686 C CA . MET A 1 94 ? 11.041 -4.906 -6.944 1.00 95.50 94 MET A CA 1
ATOM 687 C C . MET A 1 94 ? 11.471 -4.086 -5.732 1.00 95.50 94 MET A C 1
ATOM 689 O O . MET A 1 94 ? 11.237 -4.518 -4.603 1.00 95.50 94 MET A O 1
ATOM 693 N N . GLU A 1 95 ? 12.037 -2.899 -5.938 1.00 94.56 95 GLU A N 1
ATOM 694 C CA . GLU A 1 95 ? 12.415 -1.985 -4.861 1.00 94.56 95 GLU A CA 1
ATOM 695 C C . GLU A 1 95 ? 11.210 -1.657 -3.971 1.00 94.56 95 GLU A C 1
ATOM 697 O O . GLU A 1 95 ? 11.258 -1.860 -2.753 1.00 94.56 95 GLU A O 1
ATOM 702 N N . GLY A 1 96 ? 10.091 -1.250 -4.582 1.00 95.88 96 GLY A N 1
ATOM 703 C CA . GLY A 1 96 ? 8.856 -0.959 -3.855 1.00 95.88 96 GLY A CA 1
ATOM 704 C C . GLY A 1 96 ? 8.313 -2.179 -3.102 1.00 95.88 96 GLY A C 1
ATOM 705 O O . GLY A 1 96 ? 7.924 -2.069 -1.935 1.00 95.88 96 GLY A O 1
ATOM 706 N N . LYS A 1 97 ? 8.335 -3.367 -3.726 1.00 95.88 97 LYS A N 1
ATOM 707 C CA . LYS A 1 97 ? 7.870 -4.614 -3.092 1.00 95.88 97 LYS A CA 1
ATOM 708 C C . LYS A 1 97 ? 8.731 -5.025 -1.892 1.00 95.88 97 LYS A C 1
ATOM 710 O O . LYS A 1 97 ? 8.173 -5.443 -0.874 1.00 95.88 97 LYS A O 1
ATOM 715 N N . VAL A 1 98 ? 10.056 -4.890 -1.993 1.00 94.94 98 VAL A N 1
ATOM 716 C CA . VAL A 1 98 ? 11.014 -5.198 -0.913 1.00 94.94 98 VAL A CA 1
ATOM 717 C C . VAL A 1 98 ? 10.878 -4.211 0.242 1.00 94.94 98 VAL A C 1
ATOM 719 O O . VAL A 1 98 ? 10.898 -4.626 1.402 1.00 94.94 98 VAL A O 1
ATOM 722 N N . PHE A 1 99 ? 10.723 -2.920 -0.058 1.00 96.31 99 PHE A N 1
ATOM 723 C CA . PHE A 1 99 ? 10.456 -1.905 0.957 1.00 96.31 99 PHE A CA 1
ATOM 724 C C . PHE A 1 99 ? 9.172 -2.227 1.731 1.00 96.31 99 PHE A C 1
ATOM 726 O O . PHE A 1 99 ? 9.209 -2.345 2.956 1.00 96.31 99 PHE A O 1
ATOM 733 N N . SER A 1 100 ? 8.070 -2.473 1.014 1.00 97.56 100 SER A N 1
ATOM 734 C CA . SER A 1 100 ? 6.785 -2.845 1.612 1.00 97.56 100 SER A CA 1
ATOM 735 C C . SER A 1 100 ? 6.887 -4.065 2.517 1.00 97.56 100 SER A C 1
ATOM 737 O O . SER A 1 100 ? 6.453 -4.002 3.663 1.00 97.56 100 SER A O 1
ATOM 739 N N . GLU A 1 101 ? 7.504 -5.152 2.054 1.00 96.00 101 GLU A N 1
ATOM 740 C CA . GLU A 1 101 ? 7.645 -6.369 2.856 1.00 96.00 101 GLU A CA 1
ATOM 741 C C . GLU A 1 101 ? 8.383 -6.124 4.178 1.00 96.00 101 GLU A C 1
ATOM 743 O O . GLU A 1 101 ? 7.900 -6.527 5.238 1.00 96.00 101 GLU A O 1
ATOM 748 N N . LYS A 1 102 ? 9.525 -5.425 4.129 1.00 95.50 102 LYS A N 1
ATOM 749 C CA . LYS A 1 102 ? 10.325 -5.117 5.322 1.00 95.50 102 LYS A CA 1
ATOM 750 C C . LYS A 1 102 ? 9.545 -4.260 6.315 1.00 95.50 102 LYS A C 1
ATOM 752 O O . LYS A 1 102 ? 9.501 -4.590 7.497 1.00 95.50 102 LYS A O 1
ATOM 757 N N . SER A 1 103 ? 8.906 -3.190 5.844 1.00 96.38 103 SER A N 1
ATOM 758 C CA . SER A 1 103 ? 8.134 -2.286 6.703 1.00 96.38 103 SER A CA 1
ATOM 759 C C . SER A 1 103 ? 6.927 -2.977 7.332 1.00 96.38 103 SER A C 1
ATOM 761 O O . SER A 1 103 ? 6.682 -2.826 8.526 1.00 96.38 103 SER A O 1
ATOM 763 N N . ILE A 1 104 ? 6.195 -3.778 6.555 1.00 96.75 104 ILE A N 1
ATOM 764 C CA . ILE A 1 104 ? 5.030 -4.526 7.043 1.00 96.75 104 ILE A CA 1
ATOM 765 C C . ILE A 1 104 ? 5.450 -5.521 8.120 1.00 96.75 104 ILE A C 1
ATOM 767 O O . ILE A 1 104 ? 4.800 -5.585 9.165 1.00 96.75 104 ILE A O 1
ATOM 771 N N . ALA A 1 105 ? 6.560 -6.238 7.905 1.00 94.62 105 ALA A N 1
ATOM 772 C CA . ALA A 1 105 ? 7.134 -7.091 8.934 1.00 94.62 105 ALA A CA 1
ATOM 773 C C . ALA A 1 105 ? 7.417 -6.272 10.200 1.00 94.62 105 ALA A C 1
ATOM 775 O O . ALA A 1 105 ? 6.936 -6.641 11.262 1.00 94.62 105 ALA A O 1
ATOM 776 N N . THR A 1 106 ? 8.070 -5.110 10.122 1.00 94.81 106 THR A N 1
ATOM 777 C CA . THR A 1 106 ? 8.306 -4.258 11.304 1.00 94.81 106 THR A CA 1
ATOM 778 C C . THR A 1 106 ? 7.017 -3.851 12.037 1.00 94.81 106 THR A C 1
ATOM 780 O O . THR A 1 106 ? 6.989 -3.874 13.264 1.00 94.81 106 THR A O 1
ATOM 783 N N . TYR A 1 107 ? 5.940 -3.507 11.327 1.00 94.69 107 TYR A N 1
ATOM 784 C CA . TYR A 1 107 ? 4.699 -3.025 11.956 1.00 94.69 107 TYR A CA 1
ATOM 785 C C . TYR A 1 107 ? 3.825 -4.135 12.565 1.00 94.69 107 TYR A C 1
ATOM 787 O O . TYR A 1 107 ? 3.107 -3.889 13.542 1.00 94.69 107 TYR A O 1
ATOM 795 N N . PHE A 1 108 ? 3.863 -5.341 11.989 1.00 93.75 108 PHE A N 1
ATOM 796 C CA . PHE A 1 108 ? 2.926 -6.427 12.304 1.00 93.75 108 PHE A CA 1
ATOM 797 C C . PHE A 1 108 ? 3.575 -7.729 12.804 1.00 93.75 108 PHE A C 1
ATOM 799 O O . PHE A 1 108 ? 2.845 -8.638 13.185 1.00 93.75 108 PHE A O 1
ATOM 806 N N . SER A 1 109 ? 4.908 -7.835 12.880 1.00 81.06 109 SER A N 1
ATOM 807 C CA . SER A 1 109 ? 5.597 -9.024 13.430 1.00 81.06 109 SER A CA 1
ATOM 808 C C . SER A 1 109 ? 5.715 -9.057 14.960 1.00 81.06 109 SER A C 1
ATOM 810 O O . SER A 1 109 ? 6.239 -10.026 15.500 1.00 81.06 109 SER A O 1
ATOM 812 N N . GLY A 1 110 ? 5.181 -8.062 15.680 1.00 57.12 110 GLY A N 1
ATOM 813 C CA . GLY A 1 110 ? 5.131 -8.023 17.152 1.00 57.12 110 GLY A CA 1
ATOM 814 C C . GLY A 1 110 ? 4.136 -9.005 17.789 1.00 57.12 110 GLY A C 1
ATOM 815 O O . GLY A 1 110 ? 3.452 -8.647 18.739 1.00 57.12 110 GLY A O 1
ATOM 816 N N . GLY A 1 111 ? 4.004 -10.208 17.232 1.00 46.09 111 GLY A N 1
ATOM 817 C CA . GLY A 1 111 ? 3.133 -11.275 17.712 1.00 46.09 111 GLY A CA 1
ATOM 818 C C . GLY A 1 111 ? 3.895 -12.352 18.480 1.00 46.09 111 GLY A C 1
ATOM 819 O O . GLY A 1 111 ? 3.929 -13.492 18.030 1.00 46.09 111 GLY A O 1
ATOM 820 N N . SER A 1 112 ? 4.487 -11.986 19.615 1.00 44.38 112 SER A N 1
ATOM 821 C CA . SER A 1 112 ? 4.707 -12.866 20.772 1.00 44.38 112 SER A CA 1
ATOM 822 C C . SER A 1 112 ? 5.163 -11.997 21.943 1.00 44.38 112 SER A C 1
ATOM 824 O O . SER A 1 112 ? 6.280 -11.491 21.894 1.00 44.38 112 SER A O 1
ATOM 826 N N . ASP A 1 113 ? 4.255 -11.768 22.894 1.00 42.22 113 ASP A N 1
ATOM 827 C CA . ASP A 1 113 ? 4.464 -11.468 24.323 1.00 42.22 113 ASP A CA 1
ATOM 828 C C . ASP A 1 113 ? 3.331 -10.553 24.821 1.00 42.22 113 ASP A C 1
ATOM 830 O O . ASP A 1 113 ? 3.509 -9.351 24.983 1.00 42.22 113 ASP A O 1
ATOM 834 N N . ASP A 1 114 ? 2.156 -11.159 25.010 1.00 37.53 114 ASP A N 1
ATOM 835 C CA . ASP A 1 114 ? 1.142 -10.800 26.014 1.00 37.53 114 ASP A CA 1
ATOM 836 C C . ASP A 1 114 ? 0.514 -12.112 26.518 1.00 37.53 114 ASP A C 1
ATOM 838 O O . ASP A 1 114 ? 0.143 -12.954 25.660 1.00 37.53 114 ASP A O 1
#